Protein AF-A0A096LZ87-F1 (afdb_monomer_lite)

pLDDT: mean 78.09, std 17.44, range [35.72, 94.44]

Structure (mmCIF, N/CA/C/O backbone):
data_AF-A0A096LZ87-F1
#
_entry.id   AF-A0A096LZ87-F1
#
loop_
_atom_site.group_PDB
_atom_site.id
_atom_site.type_symbol
_atom_site.label_atom_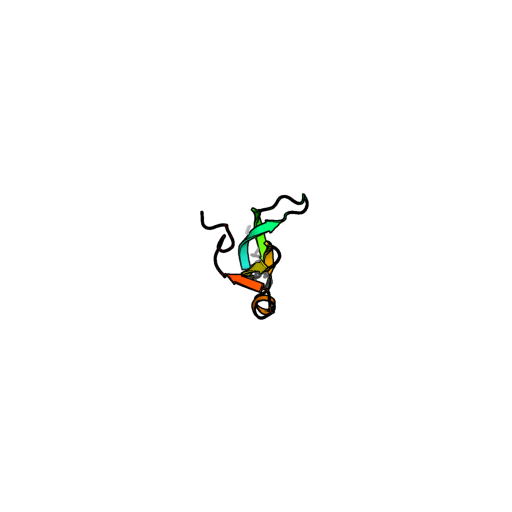id
_atom_site.label_alt_id
_atom_site.label_comp_id
_atom_site.label_asym_id
_atom_site.label_entity_id
_atom_site.label_seq_id
_atom_site.pdbx_PDB_ins_code
_atom_site.Cartn_x
_atom_site.Cartn_y
_atom_site.Cartn_z
_atom_site.occupancy
_atom_site.B_iso_or_equiv
_atom_site.auth_seq_id
_atom_site.auth_comp_id
_atom_site.auth_asym_id
_atom_site.auth_atom_id
_atom_site.pdbx_PDB_model_num
ATOM 1 N N . ARG A 1 1 ? -6.337 21.873 61.772 1.00 41.41 1 ARG A N 1
ATOM 2 C CA . ARG A 1 1 ? -6.071 22.679 60.555 1.00 41.41 1 ARG A CA 1
ATOM 3 C C . ARG A 1 1 ? -5.879 21.701 59.403 1.00 41.41 1 ARG A C 1
ATOM 5 O O . ARG A 1 1 ? -4.871 21.013 59.369 1.00 41.41 1 ARG A O 1
ATOM 12 N N . MET A 1 2 ? -6.911 21.529 58.578 1.00 35.72 2 MET A N 1
ATOM 13 C CA . MET A 1 2 ? -6.956 20.563 57.479 1.00 35.72 2 MET A CA 1
ATOM 14 C C . MET A 1 2 ? -6.294 21.166 56.237 1.00 35.72 2 MET A C 1
ATOM 16 O O . MET A 1 2 ? -6.734 22.201 55.753 1.00 35.72 2 MET A O 1
ATOM 20 N N . PHE A 1 3 ? -5.263 20.503 55.720 1.00 45.22 3 PHE A N 1
ATOM 21 C CA . PHE A 1 3 ? -4.828 20.643 54.334 1.00 45.22 3 PHE A CA 1
ATOM 22 C C . PHE A 1 3 ? -5.176 19.341 53.621 1.00 45.22 3 PHE A C 1
ATOM 24 O O . PHE A 1 3 ? -4.608 18.303 53.951 1.00 45.22 3 PHE A O 1
ATOM 31 N N . ARG A 1 4 ? -6.101 19.403 52.661 1.00 49.41 4 ARG A N 1
ATOM 32 C CA . ARG A 1 4 ? -6.018 18.725 51.357 1.00 49.41 4 ARG A CA 1
ATOM 33 C C . ARG A 1 4 ? -7.260 19.085 50.552 1.00 49.41 4 ARG A C 1
ATOM 35 O O . ARG A 1 4 ? -8.364 18.630 50.829 1.00 49.41 4 ARG A O 1
ATOM 42 N N . VAL A 1 5 ? -7.021 19.974 49.595 1.00 54.44 5 VAL A N 1
ATOM 43 C CA . VAL A 1 5 ? -7.938 20.388 48.537 1.00 54.44 5 VAL A CA 1
ATOM 44 C C . VAL A 1 5 ? -8.517 19.135 47.884 1.00 54.44 5 VAL A C 1
ATOM 46 O O . VAL A 1 5 ? -7.778 18.219 47.515 1.00 54.44 5 VAL A O 1
ATOM 49 N N . GLY A 1 6 ? -9.847 19.082 47.838 1.00 46.59 6 GLY A N 1
ATOM 50 C CA . GLY A 1 6 ? -10.610 17.971 47.295 1.00 46.59 6 GLY A CA 1
ATOM 51 C C . GLY A 1 6 ? -10.223 17.666 45.852 1.00 46.59 6 GLY A C 1
ATOM 52 O O . GLY A 1 6 ? -9.898 18.558 45.071 1.00 46.59 6 GLY A O 1
ATOM 53 N N . ARG A 1 7 ? -10.257 16.373 45.526 1.00 56.81 7 ARG A N 1
ATOM 54 C CA . ARG A 1 7 ? -10.113 15.831 44.176 1.00 56.81 7 ARG A CA 1
ATOM 55 C C . ARG A 1 7 ? -11.039 16.572 43.214 1.00 56.81 7 ARG A C 1
ATOM 57 O O . ARG A 1 7 ? -12.239 16.321 43.214 1.00 56.81 7 ARG A O 1
ATOM 64 N N . VAL A 1 8 ? -10.470 17.385 42.335 1.00 51.03 8 VAL A N 1
ATOM 65 C CA . VAL A 1 8 ? -11.077 17.610 41.026 1.00 51.03 8 VAL A CA 1
ATOM 66 C C . VAL A 1 8 ? -10.543 16.489 40.141 1.00 51.03 8 VAL A C 1
ATOM 68 O O . VAL A 1 8 ? -9.532 16.630 39.461 1.00 51.03 8 VAL A O 1
ATOM 71 N N . LEU A 1 9 ? -11.177 15.318 40.228 1.00 55.31 9 LEU A N 1
ATOM 72 C CA . LEU A 1 9 ? -11.160 14.393 39.101 1.00 55.31 9 LEU A CA 1
ATOM 73 C C . LEU A 1 9 ? -12.025 15.075 38.042 1.00 55.31 9 LEU A C 1
ATOM 75 O O . LEU A 1 9 ? -13.239 14.895 38.026 1.00 55.31 9 LEU A O 1
ATOM 79 N N . SER A 1 10 ? -11.403 15.951 37.247 1.00 49.94 10 SER A N 1
ATOM 80 C CA . SER A 1 10 ? -11.996 16.449 36.014 1.00 49.94 10 SER A CA 1
ATOM 81 C C . SER A 1 10 ? -12.188 15.241 35.114 1.00 49.94 10 SER A C 1
ATOM 83 O O . SER A 1 10 ? -11.263 14.791 34.440 1.00 49.94 10 SER A O 1
ATOM 85 N N . ASP A 1 11 ? -13.391 14.691 35.202 1.00 45.84 11 ASP A N 1
ATOM 86 C CA . ASP A 1 11 ? -14.058 13.920 34.174 1.00 45.84 11 ASP A CA 1
ATOM 87 C C . ASP A 1 11 ? -13.784 14.590 32.822 1.00 45.84 11 ASP A C 1
ATOM 89 O O . ASP A 1 11 ? -14.354 15.625 32.482 1.00 45.84 11 ASP A O 1
ATOM 93 N N . CYS A 1 12 ? -12.813 14.054 32.085 1.00 44.66 12 CYS A N 1
ATOM 94 C CA . CYS A 1 12 ? -12.721 14.275 30.657 1.00 44.66 12 CYS A CA 1
ATOM 95 C C . CYS A 1 12 ? -13.364 13.039 30.022 1.00 44.66 12 CYS A C 1
ATOM 97 O O . CYS A 1 12 ? -12.675 12.029 29.848 1.00 44.66 12 CYS A O 1
ATOM 99 N N . PRO A 1 13 ? -14.661 13.071 29.667 1.00 51.34 13 PRO A N 1
ATOM 100 C CA . PRO A 1 13 ? -15.348 11.954 29.016 1.00 51.34 13 PRO A CA 1
ATOM 101 C C . PRO A 1 13 ? -14.873 11.732 27.564 1.00 51.34 13 PRO A C 1
ATOM 103 O O . PRO A 1 13 ? -15.554 11.095 26.768 1.00 51.34 13 PRO A O 1
ATOM 106 N N . VAL A 1 14 ? -13.689 12.239 27.196 1.00 54.75 14 VAL A N 1
ATOM 107 C CA . VAL A 1 14 ? -13.108 12.183 25.849 1.00 54.75 14 VAL A CA 1
ATOM 108 C C . VAL A 1 14 ? -11.719 11.539 25.879 1.00 54.75 14 VAL A C 1
ATOM 110 O O . VAL A 1 14 ? -10.794 11.966 25.201 1.00 54.75 14 VAL A O 1
ATOM 113 N N . CYS A 1 15 ? -11.561 10.475 26.661 1.00 52.50 15 CYS A N 1
ATOM 114 C CA . CYS A 1 15 ? -10.476 9.514 26.459 1.00 52.50 15 CYS A CA 1
ATOM 115 C C . CYS A 1 15 ? -11.027 8.206 25.880 1.00 52.50 15 CYS A C 1
ATOM 117 O O . CYS A 1 15 ? -10.544 7.121 26.192 1.00 52.50 15 CYS A O 1
ATOM 119 N N . SER A 1 16 ? -12.039 8.279 25.008 1.00 54.44 16 SER A N 1
ATOM 120 C CA . SER A 1 16 ? -12.211 7.234 24.003 1.00 54.44 16 SER A CA 1
ATOM 121 C C . SER A 1 16 ? -10.990 7.334 23.102 1.00 54.44 16 SER A C 1
ATOM 123 O O . SER A 1 16 ? -10.966 8.168 22.201 1.00 54.44 16 SER A O 1
ATOM 125 N N . SER A 1 17 ? -9.946 6.561 23.421 1.00 55.34 17 SER A N 1
ATOM 126 C CA . SER A 1 17 ? -8.802 6.319 22.545 1.00 55.34 17 SER A CA 1
ATOM 127 C C . SER A 1 17 ? -9.358 6.139 21.141 1.00 55.34 17 SER A C 1
ATOM 129 O O . SER A 1 17 ? -10.024 5.138 20.866 1.00 55.34 17 SER A O 1
ATOM 131 N N . ALA A 1 18 ? -9.232 7.170 20.301 1.00 59.38 18 ALA A N 1
ATOM 132 C CA . ALA A 1 18 ? -9.662 7.077 18.922 1.00 59.38 18 ALA A CA 1
ATOM 133 C C . ALA A 1 18 ? -8.901 5.875 18.382 1.00 59.38 18 ALA A C 1
ATOM 135 O O . ALA A 1 18 ? -7.673 5.910 18.390 1.00 59.38 18 ALA A O 1
ATOM 136 N N . GLN A 1 19 ? -9.604 4.791 18.044 1.00 62.72 19 GLN A N 1
ATOM 137 C CA . GLN A 1 19 ? -8.969 3.576 17.553 1.00 62.72 19 GLN A CA 1
ATOM 138 C C . GLN A 1 19 ? -8.278 3.958 16.246 1.00 62.72 19 GLN A C 1
ATOM 140 O O . GLN A 1 19 ? -8.907 4.091 15.198 1.00 62.72 19 GLN A O 1
ATOM 145 N N . GLN A 1 20 ? -6.995 4.284 16.361 1.00 77.88 20 GLN A N 1
ATOM 146 C CA . GLN A 1 20 ? -6.143 4.636 15.250 1.00 77.88 20 GLN A CA 1
ATOM 147 C C . GLN A 1 20 ? -5.629 3.312 14.722 1.00 77.88 20 GLN A C 1
ATOM 149 O O . GLN A 1 20 ? -4.810 2.644 15.350 1.00 77.88 20 GLN A O 1
ATOM 154 N N . PHE A 1 21 ? -6.176 2.903 13.588 1.00 85.56 21 PHE A N 1
ATOM 155 C CA . PHE A 1 21 ? -5.643 1.784 12.845 1.00 85.56 21 PHE A CA 1
ATOM 156 C C . PHE A 1 21 ? -4.308 2.219 12.269 1.00 85.56 21 PHE A C 1
ATOM 158 O O . PHE A 1 21 ? -4.209 3.282 11.654 1.00 85.56 21 PHE A O 1
ATOM 165 N N . HIS A 1 22 ? -3.296 1.397 12.501 1.00 90.38 22 HIS A N 1
ATOM 166 C CA . HIS A 1 22 ? -1.960 1.582 11.972 1.00 90.38 22 HIS A CA 1
ATOM 167 C C . HIS A 1 22 ? -1.626 0.399 11.069 1.00 90.38 22 HIS A C 1
ATOM 169 O O . HIS A 1 22 ? -1.821 -0.751 11.465 1.00 90.38 22 HIS A O 1
ATOM 175 N N . ILE A 1 23 ? -1.111 0.680 9.876 1.00 92.25 23 ILE A N 1
ATOM 176 C CA . ILE A 1 23 ? -0.543 -0.324 8.979 1.00 92.25 23 ILE A CA 1
ATOM 177 C C . ILE A 1 23 ? 0.673 0.261 8.267 1.00 92.25 23 ILE A C 1
ATOM 179 O O . ILE A 1 23 ? 0.644 1.397 7.791 1.00 92.25 23 ILE A O 1
ATOM 183 N N . SER A 1 24 ? 1.741 -0.524 8.184 1.00 93.12 24 SER A N 1
ATOM 184 C CA . SER A 1 24 ? 2.939 -0.155 7.435 1.00 93.12 24 SER A CA 1
ATOM 185 C C . SER A 1 24 ? 2.873 -0.762 6.038 1.00 93.12 24 SER A C 1
ATOM 187 O O . SER A 1 24 ? 2.751 -1.978 5.915 1.00 93.12 24 SER A O 1
ATOM 189 N N . CYS A 1 25 ? 3.001 0.035 4.983 1.00 92.81 25 CYS A N 1
ATOM 190 C CA . CYS A 1 25 ? 2.968 -0.441 3.596 1.00 92.81 25 CYS A CA 1
ATOM 191 C C . CYS A 1 25 ? 4.127 0.138 2.796 1.00 92.81 25 CYS A C 1
ATOM 193 O O . CYS A 1 25 ? 4.645 1.194 3.133 1.00 92.81 25 CYS A O 1
ATOM 195 N N . TYR A 1 26 ? 4.518 -0.524 1.715 1.00 91.38 26 TYR A N 1
ATOM 196 C CA . TYR A 1 26 ? 5.408 0.088 0.737 1.00 91.38 26 TYR A CA 1
ATOM 197 C C . TYR A 1 26 ? 4.629 1.023 -0.183 1.00 91.38 26 TYR A C 1
ATOM 199 O O . TYR A 1 26 ? 3.481 0.735 -0.527 1.00 91.38 26 TYR A O 1
ATOM 207 N N . GLY A 1 27 ? 5.245 2.124 -0.592 1.00 88.06 27 GLY A N 1
ATOM 208 C CA . GLY A 1 27 ? 4.654 3.049 -1.547 1.00 88.06 27 GLY A CA 1
ATOM 209 C C . GLY A 1 27 ? 5.648 4.041 -2.116 1.00 88.06 27 GLY A C 1
ATOM 210 O O . GLY A 1 27 ? 6.860 3.918 -1.919 1.00 88.06 27 GLY A O 1
ATOM 211 N N . GLU A 1 28 ? 5.106 5.005 -2.844 1.00 80.56 28 GLU A N 1
ATOM 212 C CA . GLU A 1 28 ? 5.835 6.182 -3.296 1.00 80.56 28 GLU A CA 1
ATOM 213 C C . GLU A 1 28 ? 5.634 7.310 -2.273 1.00 80.56 28 GLU A C 1
ATOM 215 O O . GLU A 1 28 ? 4.501 7.621 -1.902 1.00 80.56 28 GLU A O 1
ATOM 220 N N . ASP A 1 29 ? 6.729 7.882 -1.773 1.00 67.12 29 ASP A N 1
ATOM 221 C CA . ASP A 1 29 ? 6.676 9.075 -0.915 1.00 67.12 29 ASP A CA 1
ATOM 222 C C . ASP A 1 29 ? 6.717 10.363 -1.760 1.00 67.12 29 ASP A C 1
ATOM 224 O O . ASP A 1 29 ? 7.023 10.327 -2.952 1.00 67.12 29 ASP A O 1
ATOM 228 N N . PHE A 1 30 ? 6.464 11.525 -1.150 1.00 61.91 30 PHE A N 1
ATOM 229 C CA . PHE A 1 30 ? 6.363 12.835 -1.813 1.00 61.91 30 PHE A CA 1
ATOM 230 C C . PHE A 1 30 ? 7.602 13.236 -2.637 1.00 61.91 30 PHE A C 1
ATOM 232 O O . PHE A 1 30 ? 7.516 14.120 -3.487 1.00 61.91 30 PHE A O 1
ATOM 239 N N . LEU A 1 31 ? 8.747 12.590 -2.399 1.00 67.81 31 LEU A N 1
ATOM 240 C CA . LEU A 1 31 ? 9.987 12.758 -3.163 1.00 67.81 31 LEU A CA 1
ATOM 241 C C . LEU A 1 31 ? 10.107 11.816 -4.379 1.00 67.81 31 LEU A C 1
ATOM 243 O O . LEU A 1 31 ? 11.199 11.688 -4.928 1.00 67.81 31 LEU A O 1
ATOM 247 N N . MET A 1 32 ? 9.024 11.147 -4.796 1.00 60.22 32 MET A N 1
ATOM 248 C CA . MET A 1 32 ? 8.996 10.176 -5.911 1.00 60.22 32 MET A CA 1
ATOM 249 C C . MET A 1 32 ? 9.925 8.969 -5.699 1.00 60.22 32 MET A C 1
ATOM 251 O O . MET A 1 32 ? 10.316 8.268 -6.636 1.00 60.22 32 MET A O 1
ATOM 255 N N . VAL A 1 33 ? 10.313 8.719 -4.448 1.00 65.31 33 VAL A N 1
ATOM 256 C CA . VAL A 1 33 ? 11.133 7.566 -4.095 1.00 65.31 33 VAL A CA 1
ATOM 257 C C . VAL A 1 33 ? 10.198 6.377 -3.923 1.00 65.31 33 VAL A C 1
ATOM 259 O O . VAL A 1 33 ? 9.338 6.351 -3.042 1.00 65.31 33 VAL A O 1
ATOM 262 N N . ASN A 1 34 ? 10.375 5.401 -4.805 1.00 68.38 34 ASN A N 1
ATOM 263 C CA . ASN A 1 34 ? 9.592 4.177 -4.833 1.00 68.38 34 ASN A CA 1
ATOM 264 C C . ASN A 1 34 ? 10.071 3.189 -3.754 1.00 68.38 34 ASN A C 1
ATOM 266 O O . ASN A 1 34 ? 11.238 3.204 -3.360 1.00 68.38 34 ASN A O 1
ATOM 270 N N . ASN A 1 35 ? 9.173 2.308 -3.297 1.00 73.50 35 ASN A N 1
ATOM 271 C CA . ASN A 1 35 ? 9.432 1.306 -2.252 1.00 73.50 35 ASN A CA 1
ATOM 272 C C . ASN A 1 35 ? 9.831 1.890 -0.879 1.00 73.50 35 ASN A C 1
ATOM 274 O O . ASN A 1 35 ? 10.554 1.255 -0.107 1.00 73.50 35 ASN A O 1
ATOM 278 N N . LEU A 1 36 ? 9.313 3.066 -0.525 1.00 84.50 36 LEU A N 1
ATOM 279 C CA . LEU A 1 36 ? 9.446 3.594 0.831 1.00 84.50 36 LEU A CA 1
ATOM 280 C C . LEU A 1 36 ? 8.426 2.975 1.781 1.00 84.50 36 LEU A C 1
ATOM 282 O O . LEU A 1 36 ? 7.307 2.648 1.391 1.00 84.50 36 LEU A O 1
ATOM 286 N N . LEU A 1 37 ? 8.825 2.826 3.044 1.00 89.50 37 LEU A N 1
ATOM 287 C CA . LEU A 1 37 ? 7.952 2.342 4.105 1.00 89.50 37 LEU A CA 1
ATOM 288 C C . LEU A 1 37 ? 7.049 3.480 4.598 1.00 89.50 37 LEU A C 1
ATOM 290 O O . LEU A 1 37 ? 7.482 4.345 5.356 1.00 89.50 37 LEU A O 1
ATOM 294 N N . LEU A 1 38 ? 5.785 3.445 4.194 1.00 88.81 38 LEU A N 1
ATOM 295 C CA . LEU A 1 38 ? 4.735 4.358 4.622 1.00 88.81 38 LEU A CA 1
ATOM 296 C C . LEU A 1 38 ? 4.071 3.836 5.899 1.00 88.81 38 LEU A C 1
ATOM 298 O O . LEU A 1 38 ? 3.594 2.701 5.938 1.00 88.81 38 LEU A O 1
ATOM 302 N N . GLN A 1 39 ? 4.012 4.673 6.936 1.00 89.00 39 GLN A N 1
ATOM 303 C CA . GLN A 1 39 ? 3.240 4.403 8.152 1.00 89.00 39 GLN A CA 1
ATOM 304 C C . GLN A 1 39 ? 1.871 5.065 8.037 1.00 89.00 39 GLN A C 1
ATOM 306 O O . GLN A 1 39 ? 1.723 6.276 8.203 1.00 89.00 39 GLN A O 1
ATOM 311 N N . CYS A 1 40 ? 0.859 4.265 7.729 1.00 88.56 40 CYS A N 1
ATOM 312 C CA . CYS A 1 40 ? -0.487 4.753 7.496 1.00 88.56 40 CYS A CA 1
ATOM 313 C C . CYS A 1 40 ? -1.302 4.649 8.774 1.00 88.56 40 CYS A C 1
ATOM 315 O O . CYS A 1 40 ? -1.495 3.561 9.314 1.00 88.56 40 CYS A O 1
ATOM 317 N N . THR A 1 41 ? -1.761 5.804 9.253 1.00 89.31 41 THR A N 1
ATOM 318 C CA . THR A 1 41 ? -2.611 5.920 10.436 1.00 89.31 41 THR A CA 1
ATOM 319 C C . THR A 1 41 ? -3.960 6.510 10.057 1.00 89.31 41 THR A C 1
ATOM 321 O O . THR A 1 41 ? -4.053 7.493 9.319 1.00 89.31 41 THR A O 1
ATOM 324 N N . GLY A 1 42 ? -5.034 5.915 10.568 1.00 85.56 42 GLY A N 1
ATOM 325 C CA . GLY A 1 42 ? -6.385 6.335 10.228 1.00 85.56 42 GLY A CA 1
ATOM 326 C C . GLY A 1 42 ? -7.410 5.935 11.276 1.00 85.56 42 GLY A C 1
ATOM 327 O O . GLY A 1 42 ? -7.211 5.016 12.059 1.00 85.56 42 GLY A O 1
ATOM 328 N N . LYS A 1 43 ? -8.558 6.617 11.273 1.00 86.81 43 LYS A N 1
ATOM 329 C CA . LYS A 1 43 ? -9.714 6.263 12.123 1.00 86.81 43 LYS A CA 1
ATOM 330 C C . LYS A 1 43 ? -10.454 5.006 11.645 1.00 86.81 43 LYS A C 1
ATOM 332 O O . LYS A 1 43 ? -11.378 4.548 12.305 1.00 86.81 43 LYS A O 1
ATOM 337 N N . VAL A 1 44 ? -10.098 4.504 10.466 1.00 88.25 44 VAL A N 1
ATOM 338 C CA . VAL A 1 44 ? -10.711 3.347 9.812 1.00 88.25 44 VAL A CA 1
ATOM 339 C C . VAL A 1 44 ? -9.620 2.373 9.410 1.00 88.25 44 VAL A C 1
ATOM 341 O O . VAL A 1 44 ? -8.494 2.792 9.146 1.00 88.25 44 VAL A O 1
ATOM 344 N N . GLN A 1 45 ? -9.958 1.091 9.334 1.00 89.00 45 GLN A N 1
ATOM 345 C CA . GLN A 1 45 ? -9.013 0.071 8.910 1.00 89.00 45 GLN A CA 1
ATOM 346 C C . GLN A 1 45 ? -8.565 0.316 7.462 1.00 89.00 45 GLN A C 1
ATOM 348 O O . GLN A 1 45 ? -9.378 0.524 6.555 1.00 89.00 45 GLN A O 1
ATOM 353 N N . GLN A 1 46 ? -7.250 0.310 7.268 1.00 92.44 46 GLN A N 1
ATOM 354 C CA . GLN A 1 46 ? -6.593 0.484 5.977 1.00 92.44 46 GLN A CA 1
ATOM 355 C C . GLN A 1 46 ? -5.883 -0.813 5.580 1.00 92.44 46 GLN A C 1
ATOM 357 O O . GLN A 1 46 ? -5.597 -1.664 6.421 1.00 92.44 46 GLN A O 1
ATOM 362 N N . ALA A 1 47 ? -5.615 -0.956 4.289 1.00 93.94 47 ALA A N 1
ATOM 363 C CA . ALA A 1 47 ? -4.893 -2.067 3.693 1.00 93.94 47 ALA A CA 1
ATOM 364 C C . ALA A 1 47 ? -3.772 -1.530 2.806 1.00 93.94 47 ALA A C 1
ATOM 366 O O . ALA A 1 47 ? -3.878 -0.427 2.257 1.00 93.94 47 ALA A O 1
ATOM 367 N N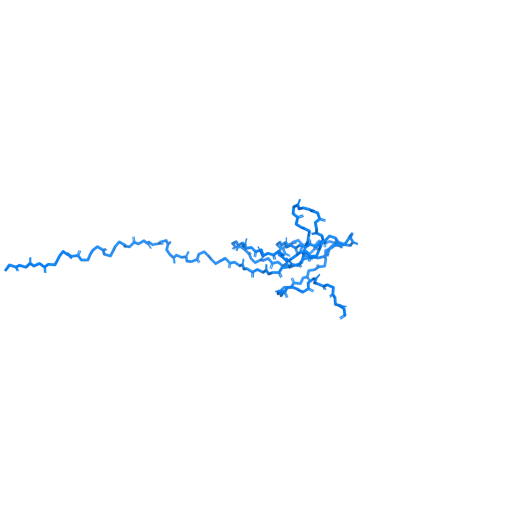 . CYS A 1 48 ? -2.724 -2.325 2.634 1.00 94.44 48 CYS A N 1
ATOM 368 C CA . CYS A 1 48 ? -1.734 -2.053 1.609 1.00 94.44 48 CYS A CA 1
ATOM 369 C C . CYS A 1 48 ? -2.319 -2.415 0.250 1.00 94.44 48 CYS A C 1
ATOM 371 O O . CYS A 1 48 ? -3.020 -3.422 0.133 1.00 94.44 48 CYS A O 1
ATOM 373 N N . TYR A 1 49 ? -2.012 -1.623 -0.769 1.00 93.31 49 TYR A N 1
ATOM 374 C CA . TYR A 1 49 ? -2.396 -1.917 -2.139 1.00 93.31 49 TYR A CA 1
ATOM 375 C C . TYR A 1 49 ? -1.194 -1.910 -3.080 1.00 93.31 49 TYR A C 1
ATOM 377 O O . TYR A 1 49 ? -0.155 -1.297 -2.810 1.00 93.31 49 TYR A O 1
ATOM 385 N N . THR A 1 50 ? -1.383 -2.589 -4.203 1.00 92.81 50 THR A N 1
ATOM 386 C CA . THR A 1 50 ? -0.566 -2.521 -5.408 1.00 92.81 50 THR A CA 1
ATOM 387 C C . THR A 1 50 ? -1.512 -2.467 -6.596 1.00 92.81 50 THR A C 1
ATOM 389 O O . THR A 1 50 ? -2.413 -3.298 -6.712 1.00 92.81 50 THR A O 1
ATOM 392 N N . ARG A 1 51 ? -1.350 -1.469 -7.454 1.00 91.12 51 ARG A N 1
ATOM 393 C CA . ARG A 1 51 ? -2.115 -1.331 -8.691 1.00 91.12 51 ARG A CA 1
ATOM 394 C C . ARG A 1 51 ? -1.372 -1.975 -9.851 1.00 91.12 51 ARG A C 1
ATOM 396 O O . ARG A 1 51 ? -0.158 -2.155 -9.798 1.00 91.12 51 ARG A O 1
ATOM 403 N N . ASP A 1 52 ? -2.097 -2.256 -10.927 1.00 90.06 52 ASP A N 1
ATOM 404 C CA . ASP A 1 52 ? -1.535 -2.891 -12.128 1.00 90.06 52 ASP A CA 1
ATOM 405 C C . ASP A 1 52 ? -0.419 -2.064 -12.792 1.00 90.06 52 ASP A C 1
ATOM 407 O O . ASP A 1 52 ? 0.448 -2.610 -13.467 1.00 90.06 52 ASP A O 1
ATOM 411 N N . ASN A 1 53 ? -0.418 -0.743 -12.588 1.00 87.12 53 ASN A N 1
ATOM 412 C CA . ASN A 1 53 ? 0.630 0.165 -13.064 1.00 87.12 53 ASN A CA 1
ATOM 413 C C . ASN A 1 53 ? 1.885 0.185 -12.165 1.00 87.12 53 ASN A C 1
ATOM 415 O O . ASN A 1 53 ? 2.796 0.964 -12.429 1.00 87.12 53 ASN A O 1
ATOM 419 N N . GLY A 1 54 ? 1.924 -0.622 -11.100 1.00 86.81 54 GLY A N 1
ATOM 420 C CA . GLY A 1 54 ? 3.022 -0.673 -10.135 1.00 86.81 54 GLY A CA 1
ATOM 421 C C . GLY A 1 54 ? 2.910 0.318 -8.972 1.00 86.81 54 GLY A C 1
ATOM 422 O O . GLY A 1 54 ? 3.749 0.275 -8.077 1.00 86.81 54 GLY A O 1
ATOM 423 N N . GLU A 1 55 ? 1.879 1.170 -8.931 1.00 88.50 55 GLU A N 1
ATOM 424 C CA . GLU A 1 55 ? 1.648 2.102 -7.820 1.00 88.50 55 GLU A CA 1
ATOM 425 C C . GLU A 1 55 ? 1.324 1.325 -6.5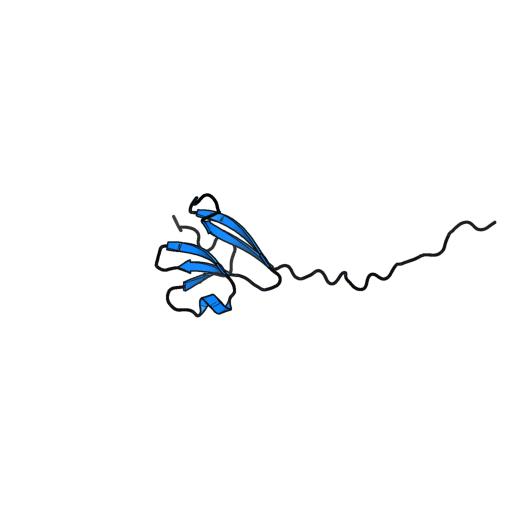38 1.00 88.50 55 GLU A C 1
ATOM 427 O O . GLU A 1 55 ? 0.449 0.453 -6.521 1.00 88.50 55 GLU A O 1
ATOM 432 N N . LYS A 1 56 ? 2.028 1.640 -5.451 1.00 91.12 56 LYS A N 1
ATOM 433 C CA . LYS A 1 56 ? 1.871 0.998 -4.144 1.00 91.12 56 LYS A CA 1
ATOM 434 C C . LYS A 1 56 ? 1.536 2.047 -3.087 1.00 91.12 56 LYS A C 1
ATOM 436 O O . LYS A 1 56 ? 1.977 3.191 -3.172 1.00 91.12 56 LYS A O 1
ATOM 441 N N . GLY A 1 57 ? 0.797 1.651 -2.057 1.00 91.12 57 GLY A N 1
ATOM 442 C CA . GLY A 1 57 ? 0.544 2.520 -0.912 1.00 91.12 57 GLY A CA 1
ATOM 443 C C . GLY A 1 57 ? -0.494 1.958 0.046 1.00 91.12 57 GLY A C 1
ATOM 444 O O . GLY A 1 57 ? -0.702 0.748 0.117 1.00 91.12 57 GLY A O 1
ATOM 445 N N . CYS A 1 58 ? -1.167 2.850 0.771 1.00 92.06 58 CYS A N 1
ATOM 446 C CA . CYS A 1 58 ? -2.241 2.505 1.697 1.00 92.06 58 CYS A CA 1
ATOM 447 C C . CYS A 1 58 ? -3.588 3.008 1.199 1.00 92.06 58 CYS A C 1
ATOM 449 O O . CYS A 1 58 ? -3.713 4.138 0.732 1.00 92.06 58 CYS A O 1
ATOM 451 N N . THR A 1 59 ? -4.622 2.196 1.363 1.00 92.94 59 THR A N 1
ATOM 452 C CA . THR A 1 59 ? -5.983 2.557 0.977 1.00 92.94 59 THR A CA 1
ATOM 453 C C . THR A 1 59 ? -6.999 2.031 1.974 1.00 92.94 59 THR A C 1
ATOM 455 O O . THR A 1 59 ? -6.687 1.235 2.856 1.00 92.94 59 THR A O 1
ATOM 458 N N . ARG A 1 60 ? -8.238 2.494 1.850 1.00 92.00 60 ARG A N 1
ATOM 459 C CA . ARG A 1 60 ? -9.372 1.938 2.591 1.00 92.00 60 ARG A CA 1
ATOM 460 C C . ARG A 1 60 ? -9.809 0.614 1.972 1.00 92.00 60 ARG A C 1
ATOM 462 O O . ARG A 1 60 ? -9.756 0.461 0.754 1.00 92.00 60 ARG A O 1
ATOM 469 N N . LEU A 1 61 ? -10.326 -0.288 2.805 1.00 91.62 61 LEU A N 1
ATOM 470 C CA . LEU A 1 61 ? -10.803 -1.621 2.406 1.00 91.62 61 LEU A CA 1
ATOM 471 C C . LEU A 1 61 ? -11.797 -1.592 1.229 1.00 91.62 61 LEU A C 1
ATOM 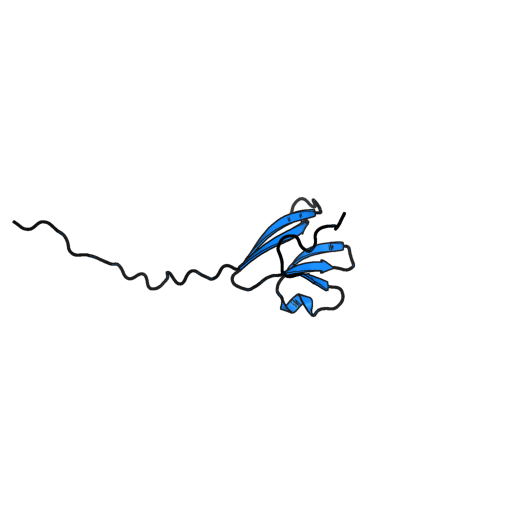473 O O . LEU A 1 61 ? -11.778 -2.478 0.383 1.00 91.62 61 LEU A O 1
ATOM 477 N N . GLU A 1 62 ? -12.625 -0.550 1.139 1.00 90.38 62 GLU A N 1
ATOM 478 C CA . GLU A 1 62 ? -13.595 -0.349 0.053 1.00 90.38 62 GLU A CA 1
ATOM 479 C C . GLU A 1 62 ? -12.949 -0.271 -1.342 1.00 90.38 62 GLU A C 1
ATOM 481 O O . GLU A 1 62 ? -13.505 -0.775 -2.317 1.00 90.38 62 GLU A O 1
ATOM 486 N N . ASN A 1 63 ? -11.738 0.287 -1.449 1.00 89.94 63 ASN A N 1
ATOM 487 C CA . ASN A 1 63 ? -11.037 0.389 -2.731 1.00 89.94 63 ASN A CA 1
ATOM 488 C C . ASN A 1 63 ? -10.459 -0.950 -3.192 1.00 89.94 63 ASN A C 1
ATOM 490 O O . ASN A 1 63 ? -10.225 -1.122 -4.382 1.00 89.94 63 ASN A O 1
ATOM 494 N N . CYS A 1 64 ? -10.287 -1.914 -2.288 1.00 90.50 64 CYS A N 1
ATOM 495 C CA . CYS A 1 64 ? -9.770 -3.239 -2.622 1.00 90.50 64 CYS A CA 1
ATOM 496 C C . CYS A 1 64 ? -10.732 -4.071 -3.475 1.00 90.50 64 CYS A C 1
ATOM 498 O O . CYS A 1 64 ? -10.319 -5.059 -4.066 1.00 90.50 64 CYS A O 1
ATOM 500 N N . SER A 1 65 ? -12.008 -3.679 -3.549 1.00 90.44 65 SER A N 1
ATOM 501 C CA . SER A 1 65 ? -12.989 -4.313 -4.440 1.00 90.44 65 SER A CA 1
ATOM 502 C C . SER A 1 65 ? -12.952 -3.744 -5.864 1.00 90.44 65 SER A C 1
ATOM 504 O O . SER A 1 65 ? -13.699 -4.201 -6.728 1.00 90.44 65 SER A O 1
ATOM 506 N N . ARG A 1 66 ? -12.136 -2.712 -6.122 1.00 90.44 66 ARG A N 1
ATOM 507 C CA . ARG A 1 66 ? -12.046 -2.074 -7.438 1.00 90.44 66 ARG A CA 1
ATOM 508 C C . ARG A 1 66 ? -11.143 -2.895 -8.364 1.00 90.44 66 ARG A C 1
ATOM 510 O O . ARG A 1 66 ? -10.116 -3.402 -7.919 1.00 90.44 66 ARG A O 1
ATOM 517 N N . PRO A 1 67 ? -11.476 -2.992 -9.662 1.00 91.25 67 PRO A N 1
ATOM 518 C CA . PRO A 1 67 ? -10.615 -3.667 -10.624 1.00 91.25 67 PRO A CA 1
ATOM 519 C C . PRO A 1 67 ? -9.258 -2.960 -10.729 1.00 91.25 67 PRO A C 1
ATOM 521 O O . PRO A 1 67 ? -9.185 -1.729 -10.683 1.00 91.25 67 PRO A O 1
ATOM 524 N N . GLY A 1 68 ? -8.198 -3.755 -10.863 1.00 90.56 68 GLY A N 1
ATOM 525 C CA . GLY A 1 68 ? -6.811 -3.289 -10.937 1.00 90.56 68 GLY A CA 1
ATOM 526 C C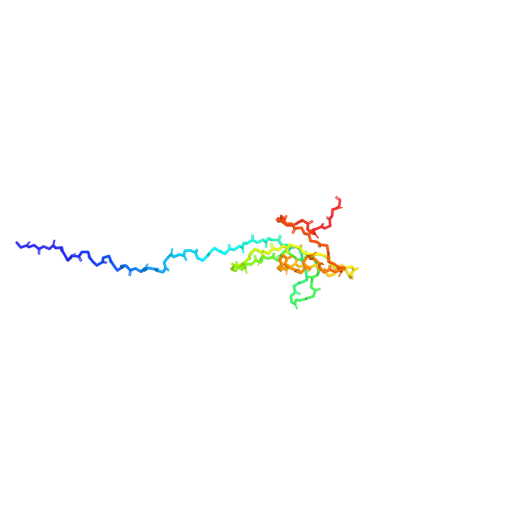 . GLY A 1 68 ? -6.197 -2.849 -9.607 1.00 90.56 68 GLY A C 1
ATOM 527 O O . GLY A 1 68 ? -5.218 -2.102 -9.592 1.00 90.56 68 GLY A O 1
ATOM 528 N N . TRP A 1 69 ? -6.793 -3.276 -8.488 1.00 93.69 69 TRP A N 1
ATOM 529 C CA . TRP A 1 69 ? -6.261 -3.114 -7.138 1.00 93.69 69 TRP A CA 1
ATOM 530 C C . TRP A 1 69 ? -6.002 -4.490 -6.533 1.00 93.69 69 TRP A C 1
ATOM 532 O O . TRP A 1 69 ? -6.919 -5.289 -6.363 1.00 93.69 69 TRP A O 1
ATOM 542 N N . THR A 1 70 ? -4.759 -4.749 -6.153 1.00 93.56 70 THR A N 1
ATOM 543 C CA . THR A 1 70 ? -4.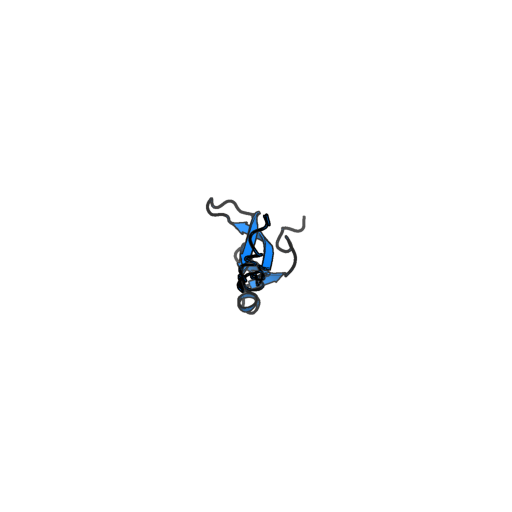386 -5.908 -5.342 1.00 93.56 70 THR A CA 1
ATOM 544 C C . THR A 1 70 ? -4.145 -5.430 -3.923 1.00 93.56 70 THR A C 1
ATOM 546 O O . THR A 1 70 ? -3.258 -4.612 -3.700 1.00 93.56 70 THR A O 1
ATOM 549 N N . CYS A 1 71 ? -4.928 -5.916 -2.962 1.00 94.25 71 CYS A N 1
ATOM 550 C CA . CYS A 1 71 ? -4.804 -5.514 -1.563 1.00 94.25 71 CYS A CA 1
ATOM 551 C C . CYS A 1 71 ? -4.301 -6.633 -0.656 1.00 94.25 71 CYS A C 1
ATOM 553 O O . CYS A 1 71 ? -4.559 -7.812 -0.887 1.00 94.25 71 CYS A O 1
ATOM 555 N N . CYS A 1 72 ? -3.653 -6.237 0.437 1.00 93.62 72 CYS A N 1
ATOM 556 C CA . CYS A 1 72 ? -3.253 -7.120 1.522 1.00 93.62 72 CYS A CA 1
ATOM 557 C C . CYS A 1 72 ? -3.309 -6.389 2.879 1.00 93.62 72 CYS A C 1
ATOM 559 O O . CYS A 1 72 ? -3.254 -5.162 2.948 1.00 93.62 72 CYS A O 1
ATOM 561 N N . TYR A 1 73 ? -3.475 -7.144 3.970 1.00 92.88 73 TYR A N 1
ATOM 562 C CA . TYR A 1 73 ? -3.954 -6.612 5.261 1.00 92.88 73 TYR A CA 1
ATOM 563 C C . TYR A 1 73 ? -2.939 -6.713 6.406 1.00 92.88 73 TYR A C 1
ATOM 565 O O . TYR A 1 73 ? -3.306 -6.572 7.570 1.00 92.88 73 TYR A O 1
ATOM 573 N N . THR A 1 74 ? -1.675 -6.996 6.097 1.00 92.12 74 THR A N 1
ATOM 574 C CA . THR A 1 74 ? -0.602 -7.135 7.090 1.00 92.12 74 THR A CA 1
ATOM 575 C C . THR A 1 74 ? 0.522 -6.155 6.790 1.00 92.12 74 THR A C 1
ATOM 577 O O . THR A 1 74 ? 0.706 -5.755 5.643 1.00 92.12 74 THR A O 1
ATOM 580 N N . ASP A 1 75 ? 1.325 -5.803 7.790 1.00 92.25 75 ASP A N 1
ATOM 581 C CA . ASP A 1 75 ? 2.459 -4.907 7.576 1.00 92.25 75 ASP A CA 1
ATOM 582 C C . ASP A 1 75 ? 3.398 -5.413 6.474 1.00 92.25 75 ASP A C 1
ATOM 584 O O . ASP A 1 75 ? 3.803 -6.579 6.466 1.00 92.25 75 ASP A O 1
ATOM 588 N N . ARG A 1 76 ? 3.782 -4.505 5.569 1.00 91.00 76 ARG A N 1
ATOM 589 C CA . ARG A 1 76 ? 4.784 -4.699 4.508 1.00 91.00 76 ARG A CA 1
ATOM 590 C C . ARG A 1 76 ? 4.430 -5.797 3.502 1.00 91.00 76 ARG A C 1
ATOM 592 O O . ARG A 1 76 ? 5.295 -6.272 2.772 1.00 91.00 76 ARG A O 1
ATOM 599 N N . CYS A 1 77 ? 3.163 -6.198 3.433 1.00 92.06 77 CYS A N 1
ATOM 600 C CA . CYS A 1 77 ? 2.725 -7.307 2.586 1.00 92.06 77 CYS A CA 1
ATOM 601 C C . CYS A 1 77 ? 2.832 -7.036 1.083 1.00 92.06 77 CYS A C 1
ATOM 603 O O . CYS A 1 77 ? 2.965 -7.983 0.313 1.00 92.06 77 CYS A O 1
ATOM 605 N N . ASN A 1 78 ? 2.799 -5.763 0.680 1.00 91.25 78 ASN A N 1
ATOM 606 C CA . ASN A 1 78 ? 2.951 -5.319 -0.706 1.00 91.25 78 ASN A CA 1
ATOM 607 C C . ASN A 1 78 ? 4.420 -5.064 -1.105 1.00 91.25 78 ASN A C 1
ATOM 609 O O . ASN A 1 78 ? 4.693 -4.434 -2.129 1.00 91.25 78 ASN A O 1
ATOM 613 N N . GLY A 1 79 ? 5.370 -5.515 -0.280 1.00 85.25 79 GLY A N 1
ATOM 614 C CA . GLY A 1 79 ? 6.792 -5.490 -0.603 1.00 85.25 79 GLY A CA 1
ATOM 615 C C . GLY A 1 79 ? 7.140 -6.509 -1.680 1.00 85.25 79 GLY A C 1
ATOM 616 O O . GLY A 1 79 ? 6.476 -7.540 -1.813 1.00 85.25 79 GLY A O 1
ATOM 617 N N . ASP A 1 80 ? 8.195 -6.224 -2.439 1.00 75.94 80 ASP A N 1
ATOM 618 C CA . ASP A 1 80 ? 8.719 -7.175 -3.414 1.00 75.94 80 ASP A CA 1
ATOM 619 C C . ASP A 1 80 ? 9.236 -8.413 -2.663 1.00 75.94 80 ASP A C 1
ATOM 621 O O . ASP A 1 80 ? 10.106 -8.329 -1.793 1.00 75.94 80 ASP A O 1
ATOM 625 N N . LYS A 1 81 ? 8.630 -9.568 -2.949 1.00 63.91 81 LYS A N 1
ATOM 626 C CA . LYS A 1 81 ? 9.068 -10.872 -2.447 1.00 63.91 81 LYS A CA 1
ATOM 627 C C . LYS A 1 81 ? 10.319 -11.256 -3.242 1.00 63.91 81 LYS A C 1
ATOM 629 O O . LYS A 1 81 ? 10.194 -11.905 -4.275 1.00 63.91 81 LYS A O 1
ATOM 634 N N . ASN A 1 82 ? 11.488 -10.769 -2.828 1.00 54.53 82 ASN A N 1
ATOM 635 C CA . ASN A 1 82 ? 12.759 -11.289 -3.340 1.00 54.53 82 ASN A CA 1
ATOM 636 C C . ASN A 1 82 ? 12.920 -12.768 -2.975 1.00 54.53 82 ASN A C 1
ATOM 638 O O . ASN A 1 82 ? 12.609 -13.110 -1.811 1.00 54.53 82 ASN A O 1
#

Organism: Poecilia formosa (NCBI:txid48698)

Foldseek 3Di:
DDDDDDDPPPPPVPPPVLPWAWAWEFFQDPVRDGRDTDIDTDSAQWWWWAFPVGGTDIDHPVCCPPPRIDTDRHHHPNPPPD

Sequence (82 aa):
RMFRVGRVLSDCPVCSSAQQFHISCYGEDFLMVNNLLLQCTGKVQQACYTRDNGEKGCTRLENCSRPGWTCCYTDRCNGDKN

Secondary structure (DSSP, 8-state):
--------------------EEEEEEE--TT--TTEEEEEEESS-EEEEEETTS-EEEEEGGGGGSTTEEEE-STTTTS---

Radius of gyration: 20.79 Å; chains: 1; bounding box: 28×34×74 Å